Protein AF-A0A9X8RLR0-F1 (afdb_monomer)

Nearest PDB structures (foldseek):
  7ury-assembly1_A  TM=4.149E-01  e=4.892E-01  Homo sapiens
  8uso-assembly1_A  TM=4.209E-01  e=6.625E-01  Homo sapiens
  5ig4-assembly1_E  TM=4.065E-01  e=7.480E-01  Nematostella vectensis
  8t17-assembly1_A  TM=3.296E-01  e=5.868E-01  Aequorea victoria
  2ux0-assembly1_A  TM=3.880E-01  e=2.674E+00  Homo sapiens

Secondary structure (DSSP, 8-state):
-HHHHHHHHHHHHHHHHHHHHHTT-EEE--SGGGHHHHHHHHHTT--HHHHHHHHHT--GGGEEEEEE-TTSTT-EEEEEEEEEEEE-TTS-EEEEEEEEEEEEEEPTT-TT-EEEEEEEEE-SSPPPP--

pLDDT: mean 86.44, std 11.96, range [46.03, 96.94]

Mean predicted aligned error: 5.74 Å

Radius of gyration: 14.98 Å; Cα contacts (8 Å, |Δi|>4): 197; chains: 1; bounding box: 32×37×40 Å

Foldseek 3Di:
DVLVVVLVVLVVVLVLQLVCLVVVQEDEDDDPVQVQQVVVCQFQVCDSVNVSVVSNPDDSQQWQDKDADPVDGPKIKTWGWDWDFTQTPVRDTDTFIWIKIWIWDDDPPDPSRIYIYITIHTPPDDGHTDD

InterPro domains:
  IPR038493 Toxin MqsR superfamily [G3DSA:3.30.2310.40] (11-122)

Structure (mmCIF, N/CA/C/O backbone):
data_AF-A0A9X8RLR0-F1
#
_entry.id   AF-A0A9X8RLR0-F1
#
loop_
_atom_site.group_PDB
_atom_site.id
_atom_site.type_symbol
_atom_site.label_atom_id
_atom_site.label_alt_id
_atom_site.label_comp_id
_atom_site.label_asym_id
_atom_site.label_entity_id
_atom_site.label_seq_id
_atom_site.pdbx_PDB_ins_code
_atom_site.Cartn_x
_atom_site.Cartn_y
_atom_site.Cartn_z
_atom_site.occupancy
_atom_site.B_iso_or_equiv
_atom_site.auth_seq_id
_atom_site.auth_comp_id
_atom_site.auth_asym_id
_atom_site.auth_atom_id
_atom_site.pdbx_PDB_model_num
ATOM 1 N N . MET A 1 1 ? 15.118 -22.606 -10.673 1.00 46.03 1 MET A N 1
ATOM 2 C CA . MET A 1 1 ? 15.885 -21.406 -11.082 1.00 46.03 1 MET A CA 1
ATOM 3 C C . MET A 1 1 ? 14.999 -20.195 -11.396 1.00 46.03 1 MET A C 1
ATOM 5 O O . MET A 1 1 ? 15.402 -19.106 -11.034 1.00 46.03 1 MET A O 1
ATOM 9 N N . ALA A 1 2 ? 13.792 -20.341 -11.969 1.00 57.16 2 ALA A N 1
ATOM 10 C CA . ALA A 1 2 ? 12.919 -19.194 -12.287 1.00 57.16 2 ALA A CA 1
ATOM 11 C C . ALA A 1 2 ? 12.331 -18.442 -11.067 1.00 57.16 2 ALA A C 1
ATOM 13 O O . ALA A 1 2 ? 12.190 -17.228 -11.118 1.00 57.16 2 ALA A O 1
ATOM 14 N N . VAL A 1 3 ? 12.027 -19.140 -9.963 1.00 56.03 3 VAL A N 1
ATOM 15 C CA . VAL A 1 3 ? 11.433 -18.519 -8.757 1.00 56.03 3 VAL A CA 1
ATOM 16 C C . VAL A 1 3 ? 12.403 -17.543 -8.073 1.00 56.03 3 VAL A C 1
ATOM 18 O O . VAL A 1 3 ? 11.992 -16.453 -7.699 1.00 56.03 3 VAL A O 1
ATOM 21 N N . SER A 1 4 ? 13.697 -17.886 -7.982 1.00 53.97 4 SER A N 1
ATOM 22 C CA . SER A 1 4 ? 14.725 -17.010 -7.383 1.00 53.97 4 SER A CA 1
ATOM 23 C C . SER A 1 4 ? 14.850 -15.682 -8.128 1.00 53.97 4 SER A C 1
ATOM 25 O O . SER A 1 4 ? 14.845 -14.635 -7.498 1.00 53.97 4 SER A O 1
ATOM 27 N N . ALA A 1 5 ? 14.870 -15.719 -9.466 1.00 57.28 5 ALA A N 1
ATOM 28 C CA . ALA A 1 5 ? 14.977 -14.518 -10.293 1.00 57.28 5 ALA A CA 1
ATOM 29 C C . ALA A 1 5 ? 13.750 -13.597 -10.151 1.00 57.28 5 ALA A C 1
ATOM 31 O O . ALA A 1 5 ? 13.901 -12.387 -10.033 1.00 57.28 5 ALA A O 1
ATOM 32 N N . ILE A 1 6 ? 12.538 -14.165 -10.075 1.00 69.69 6 ILE A N 1
ATOM 33 C CA . ILE A 1 6 ? 11.314 -13.386 -9.818 1.00 69.69 6 ILE A CA 1
ATOM 34 C C . ILE A 1 6 ? 11.372 -12.734 -8.430 1.00 69.69 6 ILE A C 1
ATOM 36 O O . ILE A 1 6 ? 11.012 -11.571 -8.286 1.00 69.69 6 ILE A O 1
ATOM 40 N N . LEU A 1 7 ? 11.830 -13.455 -7.402 1.00 68.31 7 LEU A N 1
ATOM 41 C CA . LEU A 1 7 ? 11.944 -12.903 -6.049 1.00 68.31 7 LEU A CA 1
ATOM 42 C C . LEU A 1 7 ? 13.001 -11.791 -5.960 1.00 68.31 7 LEU A C 1
ATOM 44 O O . LEU A 1 7 ? 12.751 -10.789 -5.295 1.00 68.31 7 LEU A O 1
ATOM 48 N N . GLU A 1 8 ? 14.131 -11.925 -6.659 1.00 68.75 8 GLU A N 1
ATOM 49 C CA . GLU A 1 8 ? 15.149 -10.869 -6.788 1.00 68.75 8 GLU A CA 1
ATOM 50 C C . GLU A 1 8 ? 14.577 -9.611 -7.469 1.00 68.75 8 GLU A C 1
ATOM 52 O O . GLU A 1 8 ? 14.770 -8.494 -6.981 1.00 68.75 8 GLU A O 1
ATOM 57 N N . ASP A 1 9 ? 13.781 -9.776 -8.531 1.00 85.62 9 ASP A N 1
ATOM 58 C CA . ASP A 1 9 ? 13.085 -8.662 -9.186 1.00 85.62 9 ASP A CA 1
ATOM 59 C C . ASP A 1 9 ? 12.086 -7.975 -8.239 1.00 85.62 9 ASP A C 1
ATOM 61 O O . ASP A 1 9 ? 11.996 -6.742 -8.190 1.00 85.62 9 ASP A O 1
ATOM 65 N N . ILE A 1 10 ? 11.359 -8.753 -7.431 1.00 91.88 10 ILE A N 1
ATOM 66 C CA . ILE A 1 10 ? 10.422 -8.216 -6.439 1.00 91.88 10 ILE A CA 1
ATOM 67 C C . ILE A 1 10 ? 11.142 -7.483 -5.308 1.00 91.88 10 ILE A C 1
ATOM 69 O O . ILE A 1 10 ? 10.653 -6.439 -4.876 1.00 91.88 10 ILE A O 1
ATOM 73 N N . GLU A 1 11 ? 12.309 -7.943 -4.859 1.00 92.31 11 GLU A N 1
ATOM 74 C CA . GLU A 1 11 ? 13.120 -7.207 -3.882 1.00 92.31 11 GLU A CA 1
ATOM 75 C C . GLU A 1 11 ? 13.535 -5.828 -4.413 1.00 92.31 11 GLU A C 1
ATOM 77 O O . GLU A 1 11 ? 13.442 -4.829 -3.691 1.00 92.31 11 GLU A O 1
ATOM 82 N N . ILE A 1 12 ? 13.920 -5.736 -5.690 1.00 92.06 12 ILE A N 1
ATOM 83 C CA . ILE A 1 12 ? 14.250 -4.460 -6.339 1.00 92.06 12 ILE A CA 1
ATOM 84 C C . ILE A 1 12 ? 13.024 -3.541 -6.376 1.00 92.06 12 ILE A C 1
ATOM 86 O O . ILE A 1 12 ? 13.125 -2.355 -6.043 1.00 92.06 12 ILE A O 1
ATOM 90 N N . ILE A 1 13 ? 11.859 -4.068 -6.761 1.00 92.69 13 ILE A N 1
ATOM 91 C CA . ILE A 1 13 ? 10.609 -3.297 -6.787 1.00 92.69 13 ILE A CA 1
ATOM 92 C C . ILE A 1 13 ? 10.214 -2.839 -5.38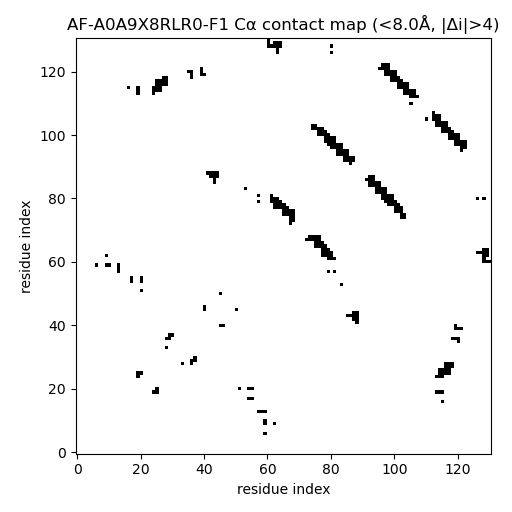4 1.00 92.69 13 ILE A C 1
ATOM 94 O O . ILE A 1 13 ? 9.861 -1.674 -5.205 1.00 92.69 13 ILE A O 1
ATOM 98 N N . LEU A 1 14 ? 10.329 -3.705 -4.379 1.00 94.50 14 LEU A N 1
ATOM 99 C CA . LEU A 1 14 ? 10.010 -3.371 -2.998 1.00 94.50 14 LEU A CA 1
ATOM 100 C C . LEU A 1 14 ? 10.977 -2.321 -2.433 1.00 94.50 14 LEU A C 1
ATOM 102 O O . LEU A 1 14 ? 10.555 -1.431 -1.700 1.00 94.50 14 LEU A O 1
ATOM 106 N N . LYS A 1 15 ? 12.258 -2.355 -2.819 1.00 93.50 15 LYS A N 1
ATOM 107 C CA . LYS A 1 15 ? 13.230 -1.315 -2.455 1.00 93.50 15 LYS A CA 1
ATOM 108 C C . LYS A 1 15 ? 12.850 0.044 -3.045 1.00 93.50 15 LYS A C 1
ATOM 110 O O . LYS A 1 15 ? 12.848 1.038 -2.323 1.00 93.50 15 LYS A O 1
ATOM 115 N N . LYS A 1 16 ? 12.479 0.095 -4.331 1.00 91.81 16 LYS A N 1
ATOM 116 C CA . LYS A 1 16 ? 11.960 1.325 -4.965 1.00 91.81 16 LYS A CA 1
ATOM 117 C C . LYS A 1 16 ? 10.684 1.804 -4.280 1.00 91.81 16 LYS A C 1
ATOM 119 O O . LYS A 1 16 ? 10.508 3.001 -4.067 1.00 91.81 16 LYS A O 1
ATOM 124 N N . PHE A 1 17 ? 9.821 0.858 -3.918 1.00 93.81 17 PHE A N 1
ATOM 125 C CA . PHE A 1 17 ? 8.600 1.126 -3.184 1.00 93.81 17 PHE A CA 1
ATOM 126 C C . PHE A 1 17 ? 8.874 1.814 -1.851 1.00 93.81 17 PHE A C 1
ATOM 128 O O . PHE A 1 17 ? 8.397 2.926 -1.641 1.00 93.81 17 PHE A O 1
ATOM 135 N N . LYS A 1 18 ? 9.713 1.214 -1.004 1.00 94.88 18 LYS A N 1
ATOM 136 C CA . LYS A 1 18 ? 10.068 1.765 0.308 1.00 94.88 18 LYS A CA 1
ATOM 137 C C . LYS A 1 18 ? 10.755 3.124 0.200 1.00 94.88 18 LYS A C 1
ATOM 139 O O . LYS A 1 18 ? 10.361 4.036 0.912 1.00 94.88 18 LYS A O 1
ATOM 144 N N . ALA A 1 19 ? 11.651 3.315 -0.769 1.00 92.75 19 ALA A N 1
ATOM 145 C CA . ALA A 1 19 ? 12.272 4.620 -1.014 1.00 92.75 19 ALA A CA 1
ATOM 146 C C . ALA A 1 19 ? 11.239 5.721 -1.346 1.00 92.75 19 ALA A C 1
ATOM 148 O O . ALA A 1 19 ? 11.369 6.865 -0.906 1.00 92.75 19 ALA A O 1
ATOM 149 N N . CYS A 1 20 ? 10.182 5.381 -2.094 1.00 92.44 20 CYS A N 1
ATOM 150 C CA . CYS A 1 20 ? 9.080 6.303 -2.366 1.00 92.44 20 CYS A CA 1
ATOM 151 C C . CYS A 1 20 ? 8.226 6.574 -1.120 1.00 92.44 20 CYS A C 1
ATOM 153 O O . CYS A 1 20 ? 7.795 7.708 -0.942 1.00 92.44 20 CYS A O 1
ATOM 155 N N . ILE A 1 21 ? 7.993 5.579 -0.257 1.00 94.50 21 ILE A N 1
ATOM 156 C CA . ILE A 1 21 ? 7.286 5.785 1.018 1.00 94.50 21 ILE A CA 1
ATOM 157 C C . ILE A 1 21 ? 8.093 6.702 1.945 1.00 94.50 21 ILE A C 1
ATOM 159 O O . ILE A 1 21 ? 7.543 7.673 2.457 1.00 94.50 21 ILE A O 1
ATOM 163 N N . GLU A 1 22 ? 9.394 6.444 2.101 1.00 92.69 22 GLU A N 1
ATOM 164 C CA . GLU A 1 22 ? 10.321 7.241 2.920 1.00 92.69 22 GLU A CA 1
ATOM 165 C C . GLU A 1 22 ? 10.418 8.696 2.447 1.00 92.69 22 GLU A C 1
ATOM 167 O O . GLU A 1 22 ? 10.447 9.615 3.259 1.00 92.69 22 GLU A O 1
ATOM 172 N N . SER A 1 23 ? 10.416 8.912 1.129 1.00 90.81 23 SER A N 1
ATOM 173 C CA . SER A 1 23 ? 10.447 10.253 0.528 1.00 90.81 23 SER A CA 1
ATOM 174 C C . SER A 1 23 ? 9.060 10.897 0.404 1.00 90.81 23 SER A C 1
ATOM 176 O O . SER A 1 23 ? 8.923 11.925 -0.257 1.00 90.81 23 SER A O 1
ATOM 178 N N . GLU A 1 24 ? 8.018 10.259 0.948 1.00 91.31 24 GLU A N 1
ATOM 179 C CA . GLU A 1 24 ? 6.607 10.641 0.806 1.00 91.31 24 GLU A CA 1
ATOM 180 C C . GLU A 1 24 ? 6.144 10.860 -0.652 1.00 91.31 24 GLU A C 1
ATOM 182 O O . GLU A 1 24 ? 5.167 11.554 -0.938 1.00 91.31 24 GLU A O 1
ATOM 187 N N . ASN A 1 25 ? 6.822 10.213 -1.599 1.00 92.00 25 ASN A N 1
ATOM 188 C CA . ASN A 1 25 ? 6.551 10.231 -3.032 1.00 92.00 25 ASN A CA 1
ATOM 189 C C . ASN A 1 25 ? 5.537 9.140 -3.414 1.00 92.00 25 ASN A C 1
ATOM 191 O O . ASN A 1 25 ? 5.767 8.304 -4.294 1.00 92.00 25 ASN A O 1
ATOM 195 N N . PHE A 1 26 ? 4.380 9.147 -2.760 1.00 93.50 26 PHE A N 1
ATOM 196 C CA . PHE A 1 26 ? 3.290 8.221 -3.046 1.00 93.50 26 PHE A 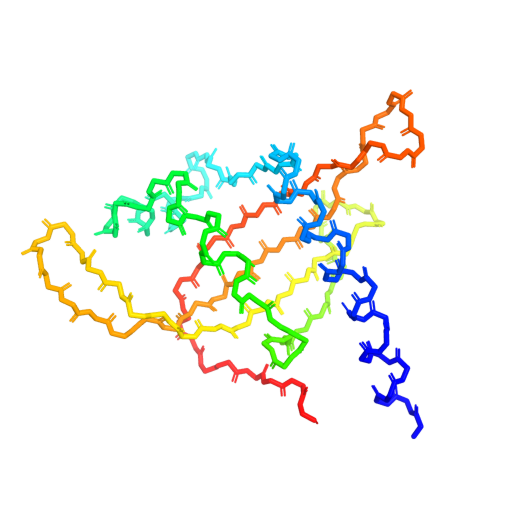CA 1
ATOM 197 C C . PHE A 1 26 ? 1.932 8.915 -2.983 1.00 93.50 26 PHE A C 1
ATOM 199 O O . PHE A 1 26 ? 1.766 9.974 -2.381 1.00 93.50 26 PHE A O 1
ATOM 206 N N . ILE A 1 27 ? 0.945 8.306 -3.633 1.00 93.06 27 ILE A N 1
ATOM 207 C CA . ILE A 1 27 ? -0.437 8.773 -3.651 1.00 93.06 27 ILE A CA 1
ATOM 208 C C . ILE A 1 27 ? -1.334 7.584 -3.341 1.00 93.06 27 ILE A C 1
ATOM 210 O O . ILE A 1 27 ? -1.299 6.568 -4.039 1.00 93.06 27 ILE A O 1
ATOM 214 N N . ILE A 1 28 ? -2.189 7.730 -2.332 1.00 93.94 28 ILE A N 1
ATOM 215 C CA . ILE A 1 28 ? -3.301 6.805 -2.136 1.00 93.94 28 ILE A CA 1
ATOM 216 C C . ILE A 1 28 ? -4.410 7.179 -3.121 1.00 93.94 28 ILE A C 1
ATOM 218 O O . ILE A 1 28 ? -4.894 8.308 -3.136 1.00 93.94 28 ILE A O 1
ATOM 222 N N . SER A 1 29 ? -4.794 6.238 -3.981 1.00 89.69 29 SER A N 1
ATOM 223 C CA . SER A 1 29 ? -5.776 6.433 -5.046 1.00 89.69 29 SER A CA 1
ATOM 224 C C . SER A 1 29 ? -7.174 6.636 -4.459 1.00 89.69 29 SER A C 1
ATOM 226 O O . SER A 1 29 ? -7.895 5.680 -4.176 1.00 89.69 29 SER A O 1
ATOM 228 N N . GLN A 1 30 ? -7.554 7.897 -4.290 1.00 81.44 30 GLN A N 1
ATOM 229 C CA . GLN A 1 30 ? -8.861 8.319 -3.799 1.00 81.44 30 GLN A CA 1
ATOM 230 C C . GLN A 1 30 ? -9.600 9.040 -4.931 1.00 81.44 30 GLN A C 1
ATOM 232 O O . GLN A 1 30 ? -9.125 10.040 -5.465 1.00 81.44 30 GLN A O 1
ATOM 237 N N . SER A 1 31 ? -10.741 8.500 -5.349 1.00 79.81 31 SER A N 1
ATOM 238 C CA . SER A 1 31 ? -11.690 9.162 -6.255 1.00 79.81 31 SER A CA 1
ATOM 239 C C . SER A 1 31 ? -13.085 8.571 -6.059 1.00 79.81 31 SER A C 1
ATOM 241 O O . SER A 1 31 ? -13.218 7.526 -5.421 1.00 79.81 31 SER A O 1
ATOM 243 N N . GLU A 1 32 ? -14.129 9.204 -6.598 1.00 61.56 32 GLU A N 1
ATOM 244 C CA . GLU A 1 32 ? -15.515 8.703 -6.496 1.00 61.56 32 GLU A CA 1
ATOM 245 C C . GLU A 1 32 ? -15.660 7.285 -7.079 1.00 61.56 32 GLU A C 1
ATOM 247 O O . GLU A 1 32 ? -16.343 6.433 -6.521 1.00 61.56 32 GLU A O 1
ATOM 252 N N . ASN A 1 33 ? -14.888 6.965 -8.123 1.00 79.19 33 ASN A N 1
ATOM 253 C CA . ASN A 1 33 ? -14.824 5.627 -8.724 1.00 79.19 33 ASN A CA 1
ATOM 254 C C . ASN A 1 33 ? -14.025 4.600 -7.888 1.00 79.19 33 ASN A C 1
ATOM 256 O O . ASN A 1 33 ? -13.778 3.479 -8.340 1.00 79.19 33 ASN A O 1
ATOM 260 N N . ARG A 1 34 ? -13.550 4.977 -6.694 1.00 82.75 34 ARG A N 1
ATOM 261 C CA . ARG A 1 34 ? -12.736 4.153 -5.782 1.00 82.75 34 ARG A CA 1
ATOM 262 C C . ARG A 1 34 ? -13.398 3.988 -4.413 1.00 82.75 34 ARG A C 1
ATOM 264 O O . ARG A 1 34 ? -12.695 3.881 -3.410 1.00 82.75 34 ARG A O 1
ATOM 271 N N . GLN A 1 35 ? -14.731 3.934 -4.387 1.00 85.75 35 GLN A N 1
ATOM 272 C CA . GLN A 1 35 ? -15.528 3.882 -3.161 1.00 85.75 35 GLN A CA 1
ATOM 273 C C . GLN A 1 35 ? -15.054 2.803 -2.173 1.00 85.75 35 GLN A C 1
ATOM 275 O O . GLN A 1 35 ? -14.793 3.145 -1.029 1.00 85.75 35 GLN A O 1
ATOM 280 N N . ASP A 1 36 ? -14.784 1.571 -2.623 1.00 86.62 36 ASP A N 1
ATOM 281 C CA . ASP A 1 36 ? -14.253 0.500 -1.758 1.00 86.62 36 ASP A CA 1
ATOM 282 C C . ASP A 1 36 ? -12.966 0.900 -1.002 1.00 86.62 36 ASP A C 1
ATOM 284 O O . ASP A 1 36 ? -12.818 0.593 0.178 1.00 86.62 36 ASP A O 1
ATOM 288 N N . ASN A 1 37 ? -12.026 1.589 -1.665 1.00 90.69 37 ASN A N 1
ATOM 289 C CA . ASN A 1 37 ? -10.792 2.061 -1.023 1.00 90.69 37 ASN A CA 1
ATOM 290 C C . ASN A 1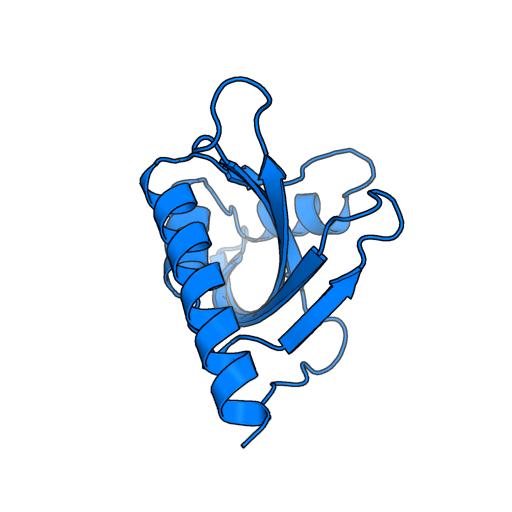 37 ? -11.093 3.220 -0.063 1.00 90.69 37 ASN A C 1
ATOM 292 O O . ASN A 1 37 ? -10.582 3.249 1.052 1.00 90.69 37 ASN A O 1
ATOM 296 N N . ASN A 1 38 ? -11.947 4.161 -0.473 1.00 90.81 38 ASN A N 1
ATOM 297 C CA . ASN A 1 38 ? -12.327 5.298 0.365 1.00 90.81 38 ASN A CA 1
ATOM 298 C C . ASN A 1 38 ? -13.047 4.841 1.644 1.00 90.81 38 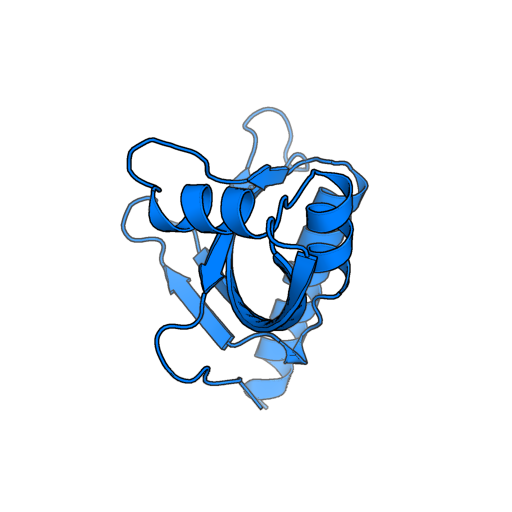ASN A C 1
ATOM 300 O O . ASN A 1 38 ? -12.750 5.344 2.725 1.00 90.81 38 ASN A O 1
ATOM 304 N N . ASP A 1 39 ? -13.965 3.884 1.526 1.00 92.38 39 ASP A N 1
ATOM 305 C CA . ASP A 1 39 ? -14.711 3.313 2.645 1.00 92.38 39 ASP A CA 1
ATOM 306 C C . ASP A 1 39 ? -13.791 2.548 3.583 1.00 92.38 39 ASP A C 1
ATOM 308 O O . ASP A 1 39 ? -13.909 2.684 4.797 1.00 92.38 39 ASP A O 1
ATOM 312 N N . PHE A 1 40 ? -12.825 1.806 3.039 1.00 93.06 40 PHE A N 1
ATOM 313 C CA . PHE A 1 40 ? -11.827 1.118 3.845 1.00 93.06 40 PHE A CA 1
ATOM 314 C C . PHE A 1 40 ? -10.971 2.093 4.667 1.00 93.06 40 PHE A C 1
ATOM 316 O O . PHE A 1 40 ? -10.846 1.936 5.882 1.00 93.06 40 PHE A O 1
ATOM 323 N N . LEU A 1 41 ? -10.433 3.135 4.023 1.00 93.88 41 LEU A N 1
ATOM 324 C CA . LEU A 1 41 ? -9.641 4.168 4.697 1.00 93.88 41 LEU A CA 1
ATOM 325 C C . LEU A 1 41 ? -10.441 4.860 5.807 1.00 93.88 41 LEU A C 1
ATOM 327 O O . LEU A 1 41 ? -9.904 5.097 6.887 1.00 93.88 41 LEU A O 1
ATOM 331 N N . LYS A 1 42 ? -11.727 5.147 5.559 1.00 93.50 42 LYS A N 1
ATOM 332 C CA . LYS A 1 42 ? -12.634 5.738 6.552 1.00 93.50 42 LYS A CA 1
ATOM 333 C C . LYS A 1 42 ? -12.939 4.775 7.695 1.00 93.50 42 LYS A C 1
ATOM 335 O O . LYS A 1 42 ? -12.811 5.172 8.847 1.00 93.50 42 LYS A O 1
ATOM 340 N N . LYS A 1 43 ? -13.300 3.519 7.396 1.00 94.94 43 LYS A N 1
ATOM 341 C CA . LYS A 1 43 ? -13.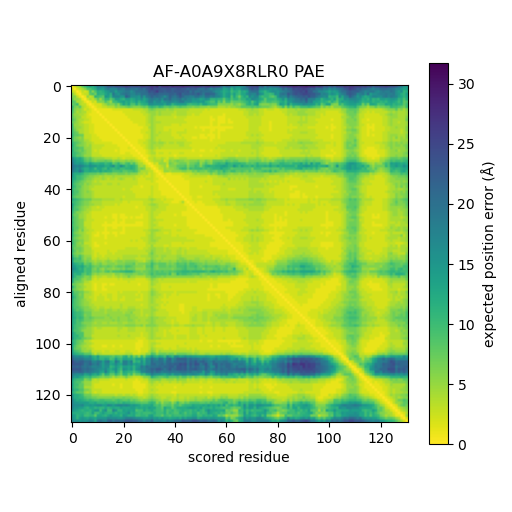671 2.498 8.393 1.00 94.94 43 LYS A CA 1
ATOM 342 C C . LYS A 1 43 ? -12.575 2.301 9.439 1.00 94.94 43 LYS A C 1
ATOM 344 O O . LYS A 1 43 ? -12.895 2.108 10.606 1.00 94.94 43 LYS A O 1
ATOM 349 N N . TYR A 1 44 ? -11.311 2.350 9.029 1.00 94.88 44 TYR A N 1
ATOM 350 C CA . TYR A 1 44 ? -10.163 2.117 9.911 1.00 94.88 44 TYR A CA 1
ATOM 351 C C . TYR A 1 44 ? -9.392 3.386 10.280 1.00 94.88 44 TYR A C 1
ATOM 353 O O . TYR A 1 44 ? -8.314 3.286 10.858 1.00 94.88 44 TYR A O 1
ATOM 361 N N . ASN A 1 45 ? -9.926 4.567 9.942 1.00 92.88 45 ASN A N 1
ATOM 362 C CA . ASN A 1 45 ? -9.268 5.858 10.147 1.00 92.88 45 ASN A CA 1
ATOM 363 C C . ASN A 1 45 ? -7.777 5.822 9.754 1.00 92.88 45 ASN A C 1
ATOM 365 O O . ASN A 1 45 ? -6.898 6.193 10.533 1.00 92.88 45 ASN A O 1
ATOM 369 N N . LEU A 1 46 ? -7.489 5.299 8.558 1.00 93.75 46 LEU A N 1
ATOM 370 C CA . LEU A 1 46 ? -6.121 5.120 8.077 1.00 93.75 46 LEU A CA 1
ATOM 371 C C . LEU A 1 46 ? -5.541 6.472 7.678 1.00 93.75 46 LEU A C 1
ATOM 373 O O . LEU A 1 46 ? -5.557 6.846 6.504 1.00 93.75 46 LEU A O 1
ATOM 377 N N . ASP A 1 47 ? -5.049 7.208 8.669 1.00 92.69 47 ASP A N 1
ATOM 378 C CA . ASP A 1 47 ? -4.298 8.435 8.463 1.00 92.69 47 ASP A CA 1
ATOM 379 C C . ASP A 1 47 ? -2.960 8.164 7.756 1.00 92.69 47 ASP A C 1
ATOM 381 O O . ASP A 1 47 ? -2.554 7.022 7.518 1.00 92.69 47 ASP A O 1
ATOM 385 N N . LYS A 1 48 ? -2.256 9.235 7.389 1.00 92.81 48 LYS A N 1
ATOM 386 C CA . LYS A 1 48 ? -0.992 9.126 6.657 1.00 92.81 48 LYS A CA 1
ATOM 387 C C . LYS A 1 48 ? 0.061 8.311 7.419 1.00 92.81 48 LYS A C 1
ATOM 389 O O . LYS A 1 48 ? 0.791 7.544 6.795 1.00 92.81 48 LYS A O 1
ATOM 394 N N . ASN A 1 49 ? 0.128 8.439 8.744 1.00 94.69 49 ASN A N 1
ATOM 395 C CA . ASN A 1 49 ? 1.108 7.718 9.555 1.00 94.69 49 ASN A CA 1
ATOM 396 C C . ASN A 1 49 ? 0.808 6.219 9.552 1.00 94.69 49 ASN A C 1
ATOM 398 O O . ASN A 1 49 ? 1.709 5.416 9.317 1.00 94.69 49 ASN A O 1
ATOM 402 N N . LYS A 1 50 ? -0.465 5.843 9.724 1.00 94.31 50 LYS A N 1
ATOM 403 C CA . LYS A 1 50 ? -0.900 4.447 9.671 1.00 94.31 50 LYS A CA 1
ATOM 404 C C . LYS A 1 50 ? -0.696 3.848 8.283 1.00 94.31 50 LYS A C 1
ATOM 406 O O . LYS A 1 50 ? -0.246 2.712 8.171 1.00 94.31 50 LYS A O 1
ATOM 411 N N . GLN A 1 51 ? -0.955 4.616 7.225 1.00 95.56 51 GLN A N 1
ATOM 412 C CA . GLN A 1 51 ? -0.657 4.200 5.854 1.00 95.56 51 GLN A CA 1
ATOM 413 C C . GLN A 1 51 ? 0.840 3.913 5.675 1.00 95.56 51 GLN A C 1
ATOM 415 O O . GLN A 1 51 ? 1.191 2.837 5.203 1.00 95.56 51 GLN A O 1
ATOM 420 N N . ILE A 1 52 ? 1.725 4.832 6.080 1.00 96.25 52 ILE A N 1
ATOM 421 C CA . ILE A 1 52 ? 3.185 4.656 5.984 1.00 96.25 52 ILE A CA 1
ATOM 422 C C . ILE A 1 52 ? 3.647 3.430 6.781 1.00 96.25 52 ILE A C 1
ATOM 424 O O . ILE A 1 52 ? 4.407 2.617 6.256 1.00 96.25 52 ILE A O 1
ATOM 428 N N . GLU A 1 53 ? 3.162 3.263 8.015 1.00 95.38 53 GLU A N 1
ATOM 429 C CA . GLU A 1 53 ? 3.448 2.095 8.857 1.00 95.38 53 GLU A CA 1
ATOM 430 C C . GLU A 1 53 ? 3.075 0.796 8.130 1.00 95.38 53 GLU A C 1
ATOM 432 O O . GLU A 1 53 ? 3.923 -0.074 7.930 1.00 95.38 53 GLU A O 1
ATOM 437 N N . MET A 1 54 ? 1.830 0.698 7.652 1.00 96.06 54 MET A N 1
ATOM 438 C CA . MET A 1 54 ? 1.332 -0.492 6.964 1.00 96.06 54 MET A CA 1
ATOM 439 C C . MET A 1 54 ? 2.141 -0.817 5.705 1.00 96.06 54 MET A C 1
ATOM 441 O O . MET A 1 54 ? 2.471 -1.981 5.468 1.00 96.06 54 MET A O 1
ATOM 445 N N . LEU A 1 55 ? 2.466 0.198 4.901 1.00 96.94 55 LEU A N 1
ATOM 446 C CA . LEU A 1 55 ? 3.204 0.036 3.650 1.00 96.94 55 LEU A CA 1
ATOM 447 C C . LEU A 1 55 ? 4.666 -0.373 3.901 1.00 96.94 55 LEU A C 1
ATOM 449 O O . LEU A 1 55 ? 5.192 -1.218 3.178 1.00 96.94 55 LEU A O 1
ATOM 453 N N . ASN A 1 56 ? 5.309 0.141 4.954 1.00 96.00 56 ASN A N 1
ATOM 454 C CA . ASN A 1 56 ? 6.682 -0.233 5.315 1.00 96.00 56 ASN A CA 1
ATOM 455 C C . ASN A 1 56 ? 6.814 -1.684 5.805 1.00 96.00 56 ASN A C 1
ATOM 457 O O . ASN A 1 56 ? 7.871 -2.299 5.619 1.00 96.00 56 ASN A O 1
ATOM 461 N N . CYS A 1 57 ? 5.744 -2.249 6.371 1.00 95.56 57 CYS A N 1
ATOM 462 C CA . CYS A 1 57 ? 5.688 -3.646 6.809 1.00 95.56 57 CYS A CA 1
ATOM 463 C C . CYS A 1 57 ? 5.622 -4.670 5.665 1.00 95.56 57 CYS A C 1
ATOM 465 O O . CYS A 1 57 ? 5.692 -5.869 5.942 1.00 95.56 57 CYS A O 1
ATOM 467 N N . LEU A 1 58 ? 5.475 -4.237 4.408 1.00 96.00 58 LEU A N 1
ATOM 468 C CA . LEU A 1 58 ? 5.504 -5.148 3.267 1.00 96.00 58 LEU A CA 1
ATOM 469 C C . LEU A 1 58 ? 6.889 -5.784 3.097 1.00 96.00 58 LEU A C 1
ATOM 471 O O . LEU A 1 58 ? 7.926 -5.108 3.161 1.00 96.00 58 LEU A O 1
ATOM 475 N N . THR A 1 59 ? 6.893 -7.086 2.835 1.00 94.44 59 THR A N 1
ATOM 476 C CA . THR A 1 59 ? 8.071 -7.881 2.479 1.00 94.44 59 THR A CA 1
ATOM 477 C C . THR A 1 59 ? 7.842 -8.611 1.155 1.00 94.44 59 THR A C 1
ATOM 479 O O . THR A 1 59 ? 6.752 -8.564 0.583 1.00 94.44 59 THR A O 1
ATOM 482 N N . LYS A 1 60 ? 8.876 -9.265 0.617 1.00 93.00 60 LYS A N 1
ATOM 483 C CA . LYS A 1 60 ? 8.745 -10.025 -0.637 1.00 93.00 60 LYS A CA 1
ATOM 484 C C . LYS A 1 60 ? 7.803 -11.222 -0.488 1.00 93.00 60 LYS A C 1
ATOM 486 O O . LYS A 1 60 ? 7.163 -11.603 -1.454 1.00 93.00 60 LYS A O 1
ATOM 491 N N . GLU A 1 61 ? 7.685 -11.776 0.717 1.00 91.81 61 GLU A N 1
ATOM 492 C CA . GLU A 1 61 ? 6.797 -12.898 1.041 1.00 91.81 61 GLU A CA 1
ATOM 493 C C . GLU A 1 61 ? 5.318 -12.500 0.967 1.00 91.81 61 GLU A C 1
ATOM 495 O O . GLU A 1 61 ? 4.460 -13.344 0.730 1.00 91.81 61 GLU A O 1
ATOM 500 N N . ASP A 1 62 ? 5.018 -11.206 1.113 1.00 93.69 62 ASP A N 1
ATOM 501 C CA . ASP A 1 62 ? 3.671 -10.677 0.921 1.00 93.69 62 ASP A CA 1
ATOM 502 C C . ASP A 1 62 ? 3.315 -10.566 -0.583 1.00 93.69 62 ASP A C 1
ATOM 504 O O . ASP A 1 62 ? 2.179 -10.243 -0.925 1.00 93.69 62 ASP A O 1
ATOM 508 N N . PHE A 1 63 ? 4.248 -10.802 -1.518 1.00 93.31 63 PHE A N 1
ATOM 509 C CA . PHE A 1 63 ? 3.980 -10.695 -2.955 1.00 93.31 63 PHE A CA 1
ATOM 510 C C . PHE A 1 63 ? 3.010 -11.781 -3.443 1.00 93.31 63 PHE A C 1
ATOM 512 O O . PHE A 1 63 ? 3.217 -12.982 -3.263 1.00 93.31 63 PHE A O 1
ATOM 519 N N . SER A 1 64 ? 1.950 -11.341 -4.123 1.00 91.19 64 SER A N 1
ATOM 520 C CA . SER A 1 64 ? 0.879 -12.210 -4.610 1.00 91.19 64 SER A CA 1
ATOM 521 C C . SER A 1 64 ? 0.865 -12.376 -6.121 1.00 91.19 64 SER A C 1
ATOM 523 O O . SER A 1 64 ? 0.608 -13.481 -6.576 1.00 91.19 64 SER A O 1
ATOM 525 N N . LYS A 1 65 ? 1.080 -11.312 -6.907 1.00 90.56 65 LYS A N 1
ATOM 526 C CA . LYS A 1 65 ? 1.228 -11.369 -8.375 1.00 90.56 65 LYS A CA 1
ATOM 527 C C . LYS A 1 65 ? 1.585 -10.011 -8.968 1.00 90.56 65 LYS A C 1
ATOM 529 O O . LYS A 1 65 ? 1.423 -8.970 -8.327 1.00 90.56 65 LYS A O 1
ATOM 534 N N . SER A 1 66 ? 1.969 -10.031 -10.239 1.00 90.56 66 SER A N 1
ATOM 535 C CA . SER A 1 66 ? 1.995 -8.862 -11.110 1.00 90.56 66 SER A CA 1
ATOM 536 C C . SER A 1 66 ? 1.181 -9.107 -12.385 1.00 90.56 66 SER A C 1
ATOM 538 O O . SER A 1 66 ? 1.026 -10.242 -12.832 1.00 90.56 66 SER A O 1
ATOM 540 N N . GLU A 1 67 ? 0.614 -8.047 -12.954 1.00 90.62 67 GLU A N 1
ATOM 541 C CA . GLU A 1 67 ? -0.086 -8.085 -14.246 1.00 90.62 67 GLU A CA 1
ATOM 542 C C . GLU A 1 67 ? 0.028 -6.734 -14.956 1.00 90.62 67 GLU A C 1
ATOM 544 O O . GLU A 1 67 ? 0.268 -5.700 -14.328 1.00 90.62 67 GLU A O 1
ATOM 549 N N . GLU A 1 68 ? -0.147 -6.731 -16.274 1.00 88.06 68 GLU A N 1
ATOM 550 C CA . GLU A 1 68 ? -0.156 -5.494 -17.049 1.00 88.06 68 GLU A CA 1
ATOM 551 C C . GLU A 1 68 ? -1.365 -4.621 -16.688 1.00 88.06 68 GLU A C 1
ATOM 553 O O . GLU A 1 68 ? -2.500 -5.085 -16.517 1.00 88.06 68 GLU A O 1
ATOM 558 N N . HIS A 1 69 ? -1.127 -3.320 -16.568 1.00 84.75 69 HIS A N 1
ATOM 559 C CA . HIS A 1 69 ? -2.155 -2.362 -16.227 1.00 84.75 69 HIS A CA 1
ATOM 560 C C . HIS A 1 69 ? -3.063 -2.103 -17.436 1.00 84.75 69 HIS A C 1
ATOM 562 O O . HIS A 1 69 ? -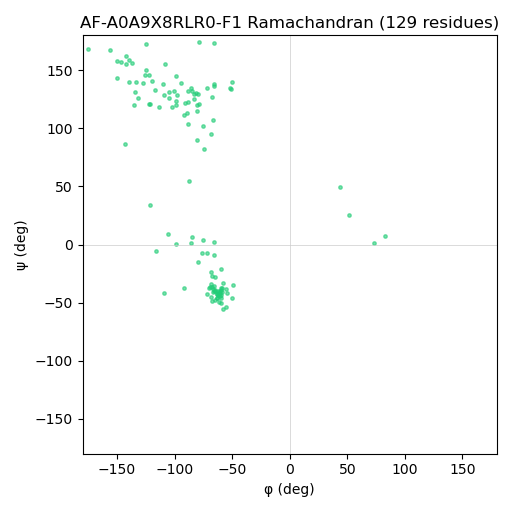2.773 -1.264 -18.281 1.00 84.75 69 HIS A O 1
ATOM 568 N N . ARG A 1 70 ? -4.252 -2.716 -17.445 1.00 83.88 70 ARG A N 1
ATOM 569 C CA . ARG A 1 70 ? -5.231 -2.626 -18.553 1.00 83.88 70 ARG A CA 1
ATOM 570 C C . ARG A 1 70 ? -5.546 -1.208 -19.052 1.00 83.88 70 ARG A C 1
ATOM 572 O O . ARG A 1 70 ? -5.769 -1.022 -20.237 1.00 83.88 70 ARG A O 1
ATOM 579 N N . ASN A 1 71 ? -5.568 -0.217 -18.157 1.00 81.56 71 ASN A N 1
ATOM 580 C CA . ASN A 1 71 ? -5.864 1.182 -18.519 1.00 81.56 71 ASN A CA 1
ATOM 581 C C . ASN A 1 71 ? -4.614 2.075 -18.682 1.00 81.56 71 ASN A C 1
ATOM 583 O O . ASN A 1 71 ? -4.758 3.276 -18.885 1.00 81.56 71 ASN A O 1
ATOM 587 N N . HIS A 1 72 ? -3.404 1.535 -18.509 1.00 78.81 72 HIS A N 1
ATOM 588 C CA . HIS A 1 72 ? -2.149 2.283 -18.607 1.00 78.81 72 HIS A CA 1
ATOM 589 C C . HIS A 1 72 ? -1.092 1.387 -19.255 1.00 78.81 72 HIS A C 1
ATOM 591 O O . HIS A 1 72 ? -0.340 0.707 -18.556 1.00 78.81 72 HIS A O 1
ATOM 597 N N . GLU A 1 73 ? -1.058 1.391 -20.584 1.00 81.56 73 GLU A N 1
ATOM 598 C CA . GLU A 1 73 ? -0.136 0.573 -21.375 1.00 81.56 73 GLU A CA 1
ATOM 599 C C . GLU A 1 73 ? 1.317 0.716 -20.905 1.00 81.56 73 GLU A C 1
ATOM 601 O O . GLU A 1 73 ? 1.774 1.803 -20.531 1.00 81.56 73 GLU A O 1
ATOM 606 N N . GLY A 1 74 ? 2.033 -0.410 -20.883 1.00 80.44 74 GLY A N 1
ATOM 607 C CA . GLY A 1 74 ? 3.430 -0.470 -20.454 1.00 80.44 74 GLY A CA 1
ATOM 608 C C . GLY A 1 74 ? 3.654 -0.335 -18.943 1.00 80.44 74 GLY A C 1
ATOM 609 O O . GLY A 1 74 ? 4.802 -0.366 -18.501 1.00 80.44 74 GLY A O 1
ATOM 610 N N . ARG A 1 75 ? 2.599 -0.203 -18.124 1.00 84.75 75 ARG A N 1
ATOM 611 C CA . ARG A 1 75 ? 2.718 -0.219 -16.656 1.00 84.75 75 ARG A CA 1
ATOM 612 C C . ARG A 1 75 ? 2.373 -1.585 -16.085 1.00 84.75 75 ARG A C 1
ATOM 614 O O . ARG A 1 75 ? 1.446 -2.247 -16.536 1.00 84.75 75 ARG A O 1
ATOM 621 N N . ILE A 1 76 ? 3.073 -1.958 -15.019 1.00 90.75 76 ILE A N 1
ATOM 622 C CA . ILE A 1 76 ? 2.831 -3.192 -14.269 1.00 90.75 76 ILE A CA 1
ATOM 623 C C . ILE A 1 76 ? 2.123 -2.845 -12.958 1.00 90.75 76 ILE A C 1
ATOM 625 O O . ILE A 1 76 ? 2.549 -1.944 -12.229 1.00 90.75 76 ILE A O 1
ATOM 629 N N . LEU A 1 77 ? 1.037 -3.559 -12.669 1.00 92.12 77 LEU A N 1
ATOM 630 C CA . LEU A 1 77 ? 0.393 -3.587 -11.363 1.00 92.12 77 LEU A CA 1
ATOM 631 C C . LEU A 1 77 ? 1.027 -4.681 -10.514 1.00 92.12 77 LEU A C 1
ATOM 633 O O . LEU A 1 77 ? 1.134 -5.823 -10.952 1.00 92.12 77 LEU A O 1
ATOM 637 N N . TYR A 1 78 ? 1.374 -4.333 -9.283 1.00 93.94 78 TYR A N 1
ATOM 638 C CA . TYR A 1 78 ? 1.872 -5.254 -8.273 1.00 93.94 78 TYR A CA 1
ATOM 639 C C . TYR A 1 78 ? 0.823 -5.427 -7.184 1.00 93.94 78 TYR A C 1
ATOM 641 O O . TYR A 1 78 ? 0.190 -4.456 -6.762 1.00 93.94 78 TYR A O 1
ATOM 649 N N . PHE A 1 79 ? 0.646 -6.667 -6.740 1.00 93.00 79 PHE A N 1
ATOM 650 C CA . PHE A 1 79 ? -0.330 -7.056 -5.732 1.00 93.00 79 PHE A CA 1
ATOM 651 C C . PHE A 1 79 ? 0.409 -7.715 -4.579 1.00 93.00 79 PHE A C 1
ATOM 653 O O . PHE A 1 79 ? 1.076 -8.731 -4.773 1.00 93.00 79 PHE A O 1
ATOM 660 N N . PHE A 1 80 ? 0.257 -7.142 -3.391 1.00 94.75 80 PHE A N 1
ATOM 661 C CA . PHE A 1 80 ? 0.774 -7.685 -2.145 1.00 94.75 80 PHE A CA 1
ATOM 662 C C . PHE A 1 80 ? -0.392 -8.016 -1.223 1.00 94.75 80 PHE A C 1
ATOM 664 O O . PHE A 1 80 ? -1.314 -7.215 -1.084 1.00 94.75 80 PHE A O 1
ATOM 671 N N . GLY A 1 81 ? -0.367 -9.199 -0.629 1.00 94.75 81 GLY A N 1
ATOM 672 C CA . GLY A 1 81 ? -1.338 -9.641 0.353 1.00 94.75 81 GLY A CA 1
ATOM 673 C C . GLY A 1 81 ? -0.755 -9.602 1.748 1.00 94.75 81 GLY A C 1
ATOM 674 O O . GLY A 1 81 ? 0.277 -10.218 1.979 1.00 94.75 81 GLY A O 1
ATOM 675 N N . LYS A 1 82 ? -1.405 -8.931 2.696 1.00 94.94 82 LYS A N 1
ATOM 676 C CA . LYS A 1 82 ? -0.942 -8.935 4.087 1.00 94.94 82 LYS A CA 1
ATOM 677 C C . LYS A 1 82 ? -2.096 -8.786 5.064 1.00 94.94 82 LYS A C 1
ATOM 679 O O . LYS A 1 82 ? -3.045 -8.044 4.812 1.00 94.94 82 LYS A O 1
ATOM 684 N N . LYS A 1 83 ? -1.994 -9.487 6.189 1.00 94.75 83 LYS A N 1
ATOM 685 C CA . LYS A 1 83 ? -2.886 -9.325 7.335 1.00 94.75 83 LYS A CA 1
ATOM 686 C C . LYS A 1 83 ? -2.394 -8.200 8.236 1.00 94.75 83 LYS A C 1
ATOM 688 O O . LYS A 1 83 ? -1.208 -8.134 8.553 1.00 94.75 83 LYS A O 1
ATOM 693 N N . TYR A 1 84 ? -3.315 -7.346 8.655 1.00 94.69 84 TYR A N 1
ATOM 694 C CA . TYR A 1 84 ? -3.065 -6.272 9.606 1.00 94.69 84 TYR A CA 1
ATOM 695 C C . TYR A 1 84 ? -4.076 -6.348 10.741 1.00 94.69 84 TYR A C 1
ATOM 697 O O . TYR A 1 84 ? -5.266 -6.542 10.503 1.00 94.69 84 TYR A O 1
ATOM 705 N N . GLU A 1 85 ? -3.613 -6.133 11.967 1.00 94.75 85 GLU A N 1
ATOM 706 C CA . GLU A 1 85 ? -4.499 -5.826 13.085 1.00 94.75 85 GLU A CA 1
ATOM 707 C C . GLU A 1 85 ? -4.857 -4.339 13.031 1.00 94.75 85 GLU A C 1
ATOM 709 O O . GLU A 1 85 ? -3.986 -3.472 13.157 1.00 94.75 85 GLU A O 1
ATOM 714 N N . LEU A 1 86 ? -6.134 -4.031 12.813 1.00 95.31 86 LEU A N 1
ATOM 715 C CA . LEU A 1 86 ? -6.632 -2.662 12.689 1.00 95.31 86 LEU A CA 1
ATOM 716 C C . LEU A 1 86 ? -7.773 -2.418 13.672 1.00 95.31 86 LEU A C 1
ATOM 718 O O . LEU A 1 86 ? -8.589 -3.299 13.930 1.00 95.31 86 LEU A O 1
ATOM 722 N N . THR A 1 87 ? -7.850 -1.196 14.191 1.00 94.94 87 THR A N 1
ATOM 723 C CA . THR A 1 87 ? -8.980 -0.738 15.003 1.00 94.94 87 THR A C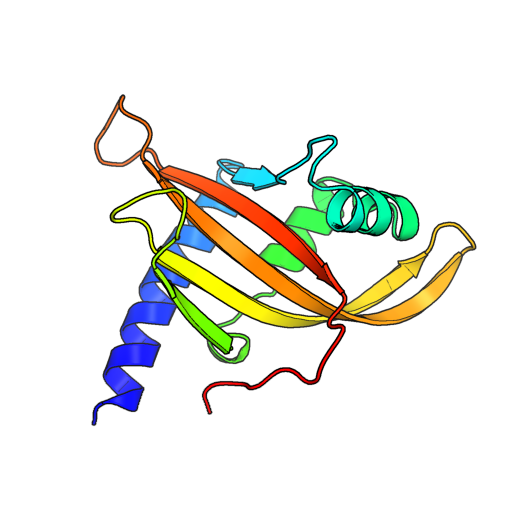A 1
ATOM 724 C C . THR A 1 87 ? -9.910 0.072 14.113 1.00 94.94 87 THR A C 1
ATOM 726 O O . THR A 1 87 ? -9.467 1.030 13.480 1.00 94.94 87 THR A O 1
ATOM 729 N N . ASN A 1 88 ? -11.180 -0.312 14.028 1.00 94.44 88 ASN A N 1
ATOM 730 C CA . ASN A 1 88 ? -12.164 0.455 13.270 1.00 94.44 88 ASN A CA 1
ATOM 731 C C . ASN A 1 88 ? -12.659 1.688 14.051 1.00 94.44 88 ASN A C 1
ATOM 733 O O . ASN A 1 88 ? -12.316 1.884 15.218 1.00 94.44 88 ASN A O 1
ATOM 737 N N . ILE A 1 89 ? -13.467 2.531 13.406 1.00 93.12 89 ILE A N 1
ATOM 738 C CA . ILE A 1 89 ? -14.013 3.762 14.005 1.00 93.12 89 ILE A CA 1
ATOM 739 C C . ILE A 1 89 ? -14.871 3.533 15.260 1.00 93.12 89 ILE A C 1
ATOM 741 O O . ILE A 1 89 ? -14.993 4.448 16.069 1.00 93.12 89 ILE A O 1
ATOM 745 N N . ASP A 1 90 ? -15.403 2.325 15.460 1.00 95.00 90 ASP A N 1
ATOM 746 C CA . ASP A 1 90 ? -16.163 1.947 16.659 1.00 95.00 90 ASP A CA 1
ATOM 747 C C . ASP A 1 90 ? -15.248 1.462 17.803 1.00 95.00 90 ASP A C 1
ATOM 749 O O . ASP A 1 90 ? -15.719 1.077 18.873 1.00 95.00 90 ASP A O 1
ATOM 753 N N . GLY A 1 91 ? -13.926 1.461 17.595 1.00 94.38 91 GLY A N 1
ATOM 754 C CA . GLY A 1 91 ? -12.934 1.014 18.573 1.00 94.38 91 GLY A CA 1
ATOM 755 C C . GLY A 1 91 ? -12.714 -0.502 18.606 1.00 94.38 91 GLY A C 1
ATOM 756 O O . GLY A 1 91 ? -11.978 -0.990 19.467 1.00 94.38 91 GLY A O 1
ATOM 757 N N . LEU A 1 92 ? -13.310 -1.260 17.680 1.00 96.06 92 LEU A N 1
ATOM 758 C CA . LEU A 1 92 ? -13.152 -2.712 17.612 1.00 96.06 92 LEU A CA 1
ATOM 759 C C . LEU A 1 92 ? -11.869 -3.085 16.860 1.00 96.06 92 LEU A C 1
ATOM 761 O O . LEU A 1 92 ? -11.638 -2.619 15.743 1.00 96.06 92 LEU A O 1
ATOM 765 N N . ARG A 1 93 ? -11.056 -3.958 17.466 1.00 95.94 93 ARG A N 1
ATOM 766 C CA . ARG A 1 93 ? -9.882 -4.560 16.819 1.00 95.94 93 ARG A CA 1
ATOM 767 C C . ARG A 1 93 ? -10.295 -5.744 15.952 1.00 95.94 93 ARG A C 1
ATOM 769 O O . ARG A 1 93 ? -10.993 -6.638 16.422 1.00 95.94 93 ARG A O 1
ATOM 776 N N . GLU A 1 94 ? -9.819 -5.760 14.716 1.00 94.31 94 GLU A N 1
ATOM 777 C CA . GLU A 1 94 ? -10.089 -6.794 13.720 1.00 94.31 94 GLU A CA 1
ATOM 778 C C . GLU A 1 94 ? -8.770 -7.197 13.036 1.00 94.31 94 GLU A C 1
ATOM 780 O O . GLU A 1 94 ? -7.945 -6.337 12.719 1.00 94.31 94 GLU A O 1
ATOM 785 N N . GLU A 1 95 ? -8.571 -8.494 12.779 1.00 94.19 95 GLU A N 1
ATOM 786 C CA . GLU A 1 95 ? -7.559 -8.942 11.816 1.00 94.19 95 GLU A CA 1
ATOM 787 C C . GLU A 1 95 ? -8.156 -8.805 10.413 1.00 94.19 95 GLU A C 1
ATOM 789 O O . GLU A 1 95 ? -9.177 -9.418 10.097 1.00 94.19 95 GLU A O 1
ATOM 794 N N . VAL A 1 96 ? -7.524 -7.994 9.570 1.00 92.69 96 VAL A N 1
ATOM 795 C CA . VAL A 1 96 ? -7.989 -7.727 8.210 1.00 92.69 96 VAL A CA 1
ATOM 796 C C . VAL A 1 96 ? -6.915 -8.128 7.215 1.00 92.69 96 VAL A C 1
ATOM 798 O O . VAL A 1 96 ? -5.806 -7.597 7.224 1.00 92.69 96 VAL A O 1
ATOM 801 N N . GLU A 1 97 ? -7.257 -9.047 6.319 1.00 93.25 97 GLU A N 1
ATOM 802 C CA . GLU A 1 97 ? -6.418 -9.404 5.180 1.00 93.25 97 GLU A CA 1
ATOM 803 C C . GLU A 1 97 ? -6.646 -8.415 4.028 1.00 93.25 97 GLU A C 1
ATOM 805 O O . GLU A 1 97 ? -7.780 -8.191 3.593 1.00 93.25 97 GLU A O 1
ATOM 810 N N . LEU A 1 98 ? -5.570 -7.795 3.542 1.00 92.75 98 LEU A N 1
ATOM 811 C CA . LEU A 1 98 ? -5.606 -6.757 2.515 1.00 92.75 98 LEU A CA 1
ATOM 812 C C . LEU A 1 98 ? -4.822 -7.160 1.278 1.00 92.75 98 LEU A C 1
ATOM 814 O O . LEU A 1 98 ? -3.700 -7.645 1.377 1.00 92.75 98 LEU A O 1
ATOM 818 N N . TYR A 1 99 ? -5.374 -6.813 0.118 1.00 92.62 99 TYR A N 1
ATOM 819 C CA . TYR A 1 99 ? -4.617 -6.589 -1.102 1.00 92.62 99 TYR A CA 1
ATOM 820 C C . TYR A 1 99 ? -4.175 -5.131 -1.182 1.00 92.62 99 TYR A C 1
ATOM 822 O O . TYR A 1 99 ? -4.985 -4.219 -1.384 1.00 92.62 99 TYR A O 1
ATOM 830 N N . ILE A 1 100 ? -2.869 -4.922 -1.095 1.00 94.75 100 ILE A N 1
ATOM 831 C CA . ILE A 1 100 ? -2.220 -3.664 -1.434 1.00 94.75 100 ILE A CA 1
ATOM 832 C C . ILE A 1 100 ? -1.823 -3.745 -2.901 1.00 94.75 100 ILE A C 1
ATOM 834 O O . ILE A 1 100 ? -0.965 -4.534 -3.299 1.00 94.75 100 ILE A O 1
ATOM 838 N N . LYS A 1 101 ? -2.489 -2.933 -3.720 1.00 93.50 101 LYS A N 1
ATOM 839 C CA . LYS A 1 101 ? -2.255 -2.864 -5.161 1.00 93.50 101 LYS A CA 1
ATOM 840 C C . LYS A 1 101 ? -1.589 -1.547 -5.502 1.00 93.50 101 LYS A C 1
ATOM 842 O O . LYS A 1 101 ? -2.136 -0.494 -5.162 1.00 93.50 101 LYS A O 1
ATOM 847 N N . PHE A 1 102 ? -0.480 -1.597 -6.231 1.00 94.75 102 PHE A N 1
ATOM 848 C CA . PHE A 1 102 ? 0.191 -0.389 -6.691 1.00 94.75 102 PHE A CA 1
ATOM 849 C C . PHE A 1 102 ? 0.776 -0.503 -8.096 1.00 94.75 102 PHE A C 1
ATOM 851 O O . PHE A 1 102 ? 0.994 -1.593 -8.616 1.00 94.75 102 PHE A O 1
ATOM 858 N N . TYR A 1 103 ? 1.056 0.649 -8.699 1.00 92.25 103 TYR A N 1
ATOM 859 C CA . TYR A 1 103 ? 1.947 0.762 -9.851 1.00 92.25 103 TYR A CA 1
ATOM 860 C C . TYR A 1 103 ? 2.868 1.969 -9.675 1.00 92.25 103 TYR A C 1
ATOM 862 O O . TYR A 1 103 ? 2.545 2.926 -8.967 1.00 92.25 103 TYR A O 1
ATOM 870 N N . ILE A 1 104 ? 4.017 1.923 -10.343 1.00 89.94 104 ILE A N 1
ATOM 871 C CA . ILE A 1 104 ? 4.985 3.018 -10.356 1.00 89.94 104 ILE A CA 1
ATOM 872 C C . ILE A 1 104 ? 4.618 3.963 -11.506 1.00 89.94 104 ILE A C 1
ATOM 874 O O . ILE A 1 104 ? 4.510 3.545 -12.659 1.00 89.94 104 ILE A O 1
ATOM 878 N N . ALA A 1 105 ? 4.387 5.234 -11.193 1.00 86.75 105 ALA A N 1
ATOM 879 C CA . ALA A 1 105 ? 4.203 6.301 -12.164 1.00 86.75 105 ALA A CA 1
ATOM 880 C C . ALA A 1 105 ? 5.493 7.125 -12.252 1.00 86.75 105 ALA A C 1
ATOM 882 O O . ALA A 1 105 ? 5.922 7.729 -11.272 1.00 86.75 105 ALA A O 1
ATOM 883 N N . GLU A 1 106 ? 6.117 7.169 -13.422 1.00 74.88 106 GLU A N 1
ATOM 884 C CA . GLU A 1 106 ? 7.276 8.033 -13.659 1.00 74.88 106 GLU A CA 1
ATOM 885 C C . GLU A 1 106 ? 6.832 9.504 -13.728 1.00 74.88 106 GLU A C 1
ATOM 887 O O . GLU A 1 106 ? 5.845 9.833 -14.402 1.00 74.88 106 GLU A O 1
ATOM 892 N N . LYS A 1 107 ? 7.548 10.412 -13.054 1.00 65.69 107 LYS A N 1
ATOM 893 C CA . LYS A 1 107 ? 7.380 11.856 -13.260 1.00 65.69 107 LYS A CA 1
ATOM 894 C C . LYS A 1 107 ? 8.250 12.277 -14.444 1.00 65.69 107 LYS A C 1
ATOM 896 O O . LYS A 1 107 ? 9.439 12.005 -14.494 1.00 65.69 107 LYS A O 1
ATOM 901 N N . LYS A 1 108 ? 7.680 13.044 -15.379 1.00 54.66 108 LYS A N 1
ATOM 902 C CA . LYS A 1 108 ? 8.357 13.498 -16.615 1.00 54.66 108 LYS A CA 1
ATOM 903 C C . LYS A 1 108 ? 9.548 14.457 -16.405 1.00 54.66 108 LYS A C 1
ATOM 905 O O . LYS A 1 108 ? 10.079 14.962 -17.388 1.00 54.66 108 LYS A O 1
ATOM 910 N N . ARG A 1 109 ? 9.921 14.790 -15.162 1.00 58.22 109 ARG A N 1
ATOM 911 C CA . ARG A 1 109 ? 10.892 15.857 -14.862 1.00 58.22 109 ARG A CA 1
ATOM 912 C C . ARG A 1 109 ? 12.336 15.367 -14.749 1.00 58.22 109 ARG A C 1
ATOM 914 O O . ARG A 1 109 ? 1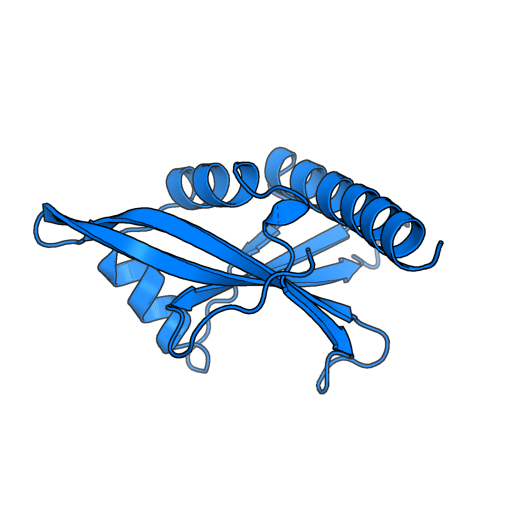3.220 16.070 -15.226 1.00 58.22 109 ARG A O 1
ATOM 921 N N . THR A 1 110 ? 12.583 14.183 -14.193 1.00 57.41 110 THR A N 1
ATOM 922 C CA . THR A 1 110 ? 13.914 13.552 -14.135 1.00 57.41 110 THR A CA 1
ATOM 923 C C . THR A 1 110 ? 13.760 12.032 -14.224 1.00 57.41 110 THR A C 1
ATOM 925 O O . THR A 1 110 ? 12.702 11.494 -13.910 1.00 57.41 110 THR A O 1
ATOM 928 N N . LYS A 1 111 ? 14.813 11.321 -14.650 1.00 55.12 111 LYS A N 1
ATOM 929 C CA . LYS A 1 111 ? 14.818 9.846 -14.752 1.00 55.12 111 LYS A CA 1
ATOM 930 C C . LYS A 1 111 ? 14.703 9.121 -13.400 1.00 55.12 111 LYS A C 1
ATOM 932 O O . LYS A 1 111 ? 14.557 7.904 -13.395 1.00 55.12 111 LYS A O 1
ATOM 937 N N . GLU A 1 112 ? 14.795 9.844 -12.286 1.00 60.88 112 GLU A N 1
ATOM 938 C CA . GLU A 1 112 ? 14.854 9.278 -10.932 1.00 60.88 112 GLU A CA 1
ATOM 939 C C . GLU A 1 112 ? 13.649 9.666 -10.059 1.00 60.88 112 GLU A C 1
ATOM 941 O O . GLU A 1 112 ? 13.489 9.125 -8.967 1.00 60.88 112 GLU A O 1
ATOM 946 N N . ASP A 1 113 ? 12.757 10.536 -10.550 1.00 72.81 113 ASP A N 1
ATOM 947 C CA . ASP A 1 113 ? 11.532 10.896 -9.840 1.00 72.81 113 ASP A CA 1
ATOM 948 C C . ASP A 1 113 ? 10.396 9.931 -10.198 1.00 72.81 113 ASP A C 1
ATOM 950 O O . ASP A 1 113 ? 9.746 10.028 -11.244 1.00 72.81 113 ASP A O 1
ATOM 954 N N . PHE A 1 114 ? 10.098 9.025 -9.276 1.00 82.56 114 PHE A N 1
ATOM 955 C CA . PHE A 1 114 ? 8.941 8.144 -9.360 1.00 82.56 114 PHE A CA 1
ATOM 956 C C . PHE A 1 114 ? 7.884 8.554 -8.334 1.00 82.56 114 PHE A C 1
ATOM 958 O O . PHE A 1 114 ? 8.153 9.197 -7.322 1.00 82.56 114 PHE A O 1
ATOM 965 N N . THR A 1 115 ? 6.630 8.221 -8.607 1.00 87.88 115 THR A N 1
ATOM 966 C CA . THR A 1 115 ? 5.538 8.324 -7.643 1.00 87.88 115 THR A CA 1
ATOM 967 C C . THR A 1 115 ? 4.725 7.060 -7.702 1.00 87.88 115 THR A C 1
ATOM 969 O O . THR A 1 115 ? 4.352 6.601 -8.778 1.00 87.88 115 THR A O 1
ATOM 972 N N . ILE A 1 116 ? 4.448 6.480 -6.545 1.00 91.75 116 ILE A N 1
ATOM 973 C CA . ILE A 1 116 ? 3.722 5.217 -6.490 1.00 91.75 116 ILE A CA 1
ATOM 974 C C . ILE A 1 116 ? 2.262 5.500 -6.213 1.00 91.75 116 ILE A C 1
ATOM 976 O O . ILE A 1 116 ? 1.923 6.219 -5.276 1.00 91.75 116 ILE A O 1
ATOM 980 N N . ILE A 1 117 ? 1.397 4.935 -7.047 1.00 93.38 117 ILE A N 1
ATOM 981 C CA . ILE A 1 117 ? -0.048 5.039 -6.881 1.00 93.38 117 ILE A CA 1
ATOM 982 C C . ILE A 1 117 ? -0.528 3.761 -6.215 1.00 93.38 117 ILE A C 1
ATOM 984 O O . ILE A 1 117 ? -0.337 2.678 -6.764 1.00 93.38 117 ILE A O 1
ATOM 988 N N . ILE A 1 118 ? -1.140 3.891 -5.042 1.00 95.25 118 ILE A N 1
ATOM 989 C CA . ILE A 1 118 ? -1.437 2.785 -4.128 1.00 95.25 118 ILE A CA 1
ATOM 990 C C . ILE A 1 118 ? -2.940 2.731 -3.859 1.00 95.25 118 ILE A C 1
ATOM 992 O O . ILE A 1 118 ? -3.612 3.755 -3.783 1.00 95.25 118 ILE A O 1
ATOM 996 N N . SER A 1 119 ? -3.482 1.533 -3.692 1.00 94.19 119 SER A N 1
ATOM 997 C CA . SER A 1 119 ? -4.856 1.311 -3.237 1.00 94.19 119 SER A CA 1
ATOM 998 C C . SER A 1 119 ? -4.901 0.146 -2.259 1.00 94.19 119 SER A C 1
ATOM 1000 O O . SER A 1 119 ? -4.224 -0.862 -2.476 1.00 94.19 119 SER A O 1
ATOM 1002 N N . PHE A 1 120 ? -5.708 0.290 -1.211 1.00 94.25 120 PHE A N 1
ATOM 1003 C CA . PHE A 1 120 ? -5.982 -0.743 -0.225 1.00 94.25 120 PHE A CA 1
ATOM 1004 C C . PHE A 1 120 ? -7.326 -1.393 -0.543 1.00 94.25 120 PHE A C 1
ATOM 1006 O O . PHE A 1 120 ? -8.326 -0.714 -0.782 1.00 94.25 120 PHE A O 1
ATOM 1013 N N . HIS A 1 121 ? -7.355 -2.718 -0.550 1.00 89.69 121 HIS A N 1
ATOM 1014 C CA . HIS A 1 121 ? -8.569 -3.479 -0.799 1.00 89.69 121 HIS A CA 1
ATOM 1015 C C . HIS A 1 121 ? -8.673 -4.620 0.211 1.00 89.69 121 HIS A C 1
ATOM 1017 O O . HIS A 1 12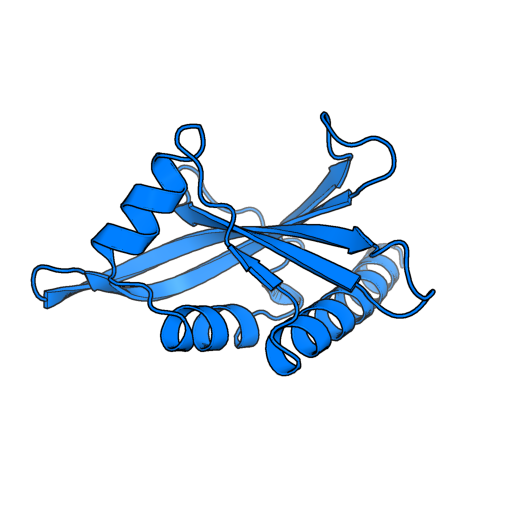1 ? -7.801 -5.486 0.206 1.00 89.69 121 HIS A O 1
ATOM 1023 N N . PRO A 1 122 ? -9.733 -4.685 1.032 1.00 86.38 122 PRO A N 1
ATOM 1024 C CA . PRO A 1 122 ? -10.048 -5.895 1.781 1.00 86.38 122 PRO A CA 1
ATOM 1025 C C . PRO A 1 122 ? -10.089 -7.115 0.861 1.00 86.38 122 PRO A C 1
ATOM 1027 O O . PRO A 1 122 ? -10.686 -7.068 -0.222 1.00 86.38 122 PRO A O 1
ATOM 1030 N N . ALA A 1 123 ? -9.447 -8.203 1.277 1.00 82.94 123 ALA A N 1
ATOM 1031 C CA . ALA A 1 123 ? -9.461 -9.449 0.534 1.00 82.94 123 ALA A CA 1
ATOM 1032 C C . ALA A 1 123 ? -10.883 -10.028 0.532 1.00 82.94 123 ALA A C 1
ATOM 1034 O O . ALA A 1 123 ? -11.374 -10.530 1.537 1.00 82.94 123 ALA A O 1
ATOM 1035 N N . LYS A 1 124 ? -11.568 -9.950 -0.616 1.00 75.75 124 LYS A N 1
ATOM 1036 C CA . LYS A 1 124 ? -12.886 -10.586 -0.819 1.00 75.75 124 LYS A CA 1
ATOM 1037 C C . LYS A 1 124 ? -12.770 -12.091 -1.118 1.00 75.75 124 LYS A C 1
ATOM 1039 O O . LYS A 1 124 ? -13.763 -12.805 -1.053 1.00 75.75 124 LYS A O 1
ATOM 1044 N N . TYR A 1 125 ? -11.566 -12.555 -1.455 1.00 72.44 125 TYR A N 1
ATOM 1045 C CA . TYR A 1 125 ? -11.223 -13.942 -1.775 1.00 72.44 125 TYR A CA 1
ATOM 1046 C C . TYR A 1 125 ? -9.835 -14.265 -1.216 1.00 72.44 125 TYR A C 1
ATOM 1048 O O . TYR A 1 125 ? -9.014 -13.354 -1.087 1.00 72.44 125 TYR A O 1
ATOM 1056 N N . SER A 1 126 ? -9.565 -15.547 -0.951 1.00 73.88 126 SER A N 1
ATOM 1057 C CA . SER A 1 126 ? -8.280 -16.021 -0.425 1.00 73.88 126 SER A CA 1
ATOM 1058 C C . SER A 1 126 ? -7.098 -15.517 -1.248 1.00 73.88 126 SER A C 1
ATOM 1060 O O . SER A 1 126 ? -7.114 -15.575 -2.485 1.00 73.88 126 SER A O 1
ATOM 1062 N N . ILE A 1 127 ? -6.063 -15.047 -0.558 1.00 77.56 127 ILE A N 1
ATOM 1063 C CA . ILE A 1 127 ? -4.841 -14.593 -1.204 1.00 77.56 127 ILE A CA 1
ATOM 1064 C C . ILE A 1 127 ? -3.971 -15.782 -1.586 1.00 77.56 127 ILE A C 1
ATOM 1066 O O . ILE A 1 127 ? -3.699 -16.669 -0.780 1.00 77.56 127 ILE A O 1
ATOM 1070 N N . LYS A 1 128 ? -3.534 -15.799 -2.848 1.00 77.94 128 LYS A N 1
ATOM 1071 C CA . LYS A 1 128 ? -2.474 -16.700 -3.296 1.00 77.94 128 LYS A CA 1
ATOM 1072 C C . LYS A 1 128 ? -1.140 -15.994 -3.137 1.00 77.94 128 LYS A C 1
ATOM 1074 O O . LYS A 1 128 ? -0.936 -14.936 -3.729 1.00 77.94 128 LYS A O 1
ATOM 1079 N N . TYR A 1 129 ? -0.260 -16.599 -2.361 1.00 76.38 129 TYR A N 1
ATOM 1080 C CA . TYR A 1 129 ? 1.111 -16.155 -2.171 1.00 76.38 129 TYR A CA 1
ATOM 1081 C C . TYR A 1 129 ? 2.019 -16.910 -3.140 1.00 76.38 129 TYR A C 1
ATOM 1083 O O . TYR A 1 129 ? 1.830 -18.112 -3.343 1.00 76.38 129 TYR A O 1
ATOM 1091 N N . TYR A 1 130 ? 2.986 -16.219 -3.744 1.00 66.25 130 TYR A N 1
ATOM 1092 C CA . TYR A 1 130 ? 4.064 -16.894 -4.465 1.00 66.25 130 TYR A CA 1
ATOM 1093 C C . TYR A 1 130 ? 5.100 -17.362 -3.436 1.00 66.25 130 TYR A C 1
ATOM 1095 O O . TYR A 1 130 ? 6.003 -16.612 -3.078 1.00 66.25 130 TYR A O 1
ATOM 1103 N N . MET A 1 131 ? 4.916 -18.585 -2.927 1.00 56.03 131 MET A N 1
ATOM 1104 C CA . MET A 1 131 ? 5.944 -19.333 -2.192 1.00 56.03 131 MET A CA 1
ATOM 1105 C C . MET A 1 131 ? 6.776 -20.179 -3.154 1.00 56.03 131 MET A C 1
ATOM 1107 O O . MET A 1 131 ? 6.166 -20.813 -4.047 1.00 56.03 131 MET A O 1
#

Organism: Clostridioides difficile (NCBI:txid1496)

Solvent-accessible surface area (backbone atoms only — not comparable to full-atom values): 7490 Å² total; per-residue (Å²): 117,70,66,61,56,53,52,53,53,43,47,54,51,50,51,55,48,48,54,24,58,79,67,64,30,56,42,74,60,74,51,87,94,28,49,71,33,49,51,50,37,56,46,42,62,54,44,74,67,55,46,52,54,58,60,65,70,63,54,68,74,30,34,39,52,74,47,74,32,89,94,42,85,97,34,55,34,40,34,29,44,48,76,43,84,42,47,33,78,88,69,52,77,43,83,44,49,28,36,43,37,34,34,76,41,78,42,97,86,48,102,81,45,58,33,36,43,32,40,58,37,75,54,91,60,88,81,60,61,65,124

Sequence (131 aa):
MAVSAILEDIEIILKKFKACIESENFIISQSENRQDNNDFLKKYNLDKNKQIEMLNCLTKEDFSKSEEHRNHEGRILYFFGKKYELTNIDGLREEVELYIKFYIAEKKRTKEDFTIIISFHPAKYSIKYYM